Protein AF-A0A970KAI7-F1 (afdb_monomer)

Mean predicted aligned error: 5.13 Å

Sequence (131 aa):
NEVCATLPDAVQLGILKVLPDTPMQKIASELNYKWLSQPPYQCLSSDALTFEEIQQLENFAKLLNLYWNKEEHKSMWQEMLQTQSATDILTALQQKHQELGYELHSLSKAKRNAVIADICVAGGRRPSAKK

Radius of gyration: 17.48 Å; Cα contacts (8 Å, |Δi|>4): 131; chains: 1; bounding box: 45×35×46 Å

pLDDT: mean 91.57, std 13.84, range [34.25, 98.38]

Foldseek 3Di:
DCVVVVVDLADADDFDAQDPPDPSVVVCVVQVWDFDPDPVRGTCATNVGHNVRVVLSVLLRLQRVVQVNVVPQSPLSNQLVVQDPSSVLSVQLVVLCVVVVHDSHDDDPVRNVVSSVVSSVVSVDDDDDDD

Structure (mmCIF, N/CA/C/O backbone):
data_AF-A0A970KAI7-F1
#
_entry.id   AF-A0A970KAI7-F1
#
loop_
_atom_site.group_PDB
_atom_site.id
_atom_site.type_symbol
_atom_site.label_atom_id
_atom_site.label_alt_id
_atom_site.label_comp_id
_atom_site.label_asym_id
_atom_site.label_entity_id
_atom_site.label_seq_id
_atom_site.pdbx_PDB_ins_code
_atom_site.Cartn_x
_atom_site.Cartn_y
_atom_site.Cartn_z
_atom_site.occupancy
_atom_site.B_iso_or_equiv
_atom_site.auth_seq_id
_atom_site.auth_comp_id
_atom_site.auth_asym_id
_atom_site.auth_atom_id
_atom_site.pdbx_PDB_model_num
ATOM 1 N N . ASN A 1 1 ? 10.097 1.238 5.966 1.00 59.88 1 ASN A N 1
ATOM 2 C CA . ASN A 1 1 ? 10.265 0.972 4.514 1.00 59.88 1 ASN A CA 1
ATOM 3 C C . ASN A 1 1 ? 11.316 -0.084 4.182 1.00 59.88 1 ASN A C 1
ATOM 5 O O . ASN A 1 1 ? 11.793 -0.114 3.057 1.00 59.88 1 ASN A O 1
ATOM 9 N N . GLU A 1 2 ? 11.653 -0.984 5.107 1.00 81.06 2 GLU A N 1
ATOM 10 C CA . GLU A 1 2 ? 12.766 -1.930 4.914 1.00 81.06 2 GLU A CA 1
ATOM 11 C C . GLU A 1 2 ? 12.307 -3.304 4.412 1.00 81.06 2 GLU A C 1
ATOM 13 O O . GLU A 1 2 ? 13.092 -4.034 3.823 1.00 81.06 2 GLU A O 1
ATOM 18 N N . VAL A 1 3 ? 11.017 -3.634 4.553 1.00 87.69 3 VAL A N 1
ATOM 19 C CA . VAL A 1 3 ? 10.459 -4.928 4.117 1.00 87.69 3 VAL A CA 1
ATOM 20 C C . VAL A 1 3 ? 10.682 -5.170 2.623 1.00 87.69 3 VAL A C 1
ATOM 22 O O . VAL A 1 3 ? 11.082 -6.254 2.232 1.00 87.69 3 VAL A O 1
ATOM 25 N N . CYS A 1 4 ? 10.489 -4.161 1.768 1.00 89.75 4 CYS A N 1
ATOM 26 C CA . CYS A 1 4 ? 10.762 -4.327 0.335 1.00 89.75 4 CYS A CA 1
ATOM 27 C C . CYS A 1 4 ? 12.263 -4.523 0.055 1.00 89.75 4 CYS A C 1
ATOM 29 O O . CYS A 1 4 ? 12.618 -5.209 -0.898 1.00 89.75 4 CYS A O 1
ATOM 31 N N . ALA A 1 5 ? 13.154 -3.979 0.892 1.00 90.12 5 ALA A N 1
ATOM 32 C CA . ALA A 1 5 ? 14.598 -4.154 0.738 1.00 90.12 5 ALA A CA 1
ATOM 33 C C . ALA A 1 5 ? 15.060 -5.591 1.039 1.00 90.12 5 ALA A C 1
ATOM 35 O O . ALA A 1 5 ? 16.112 -5.997 0.553 1.00 90.12 5 ALA A O 1
ATOM 36 N N . THR A 1 6 ? 14.265 -6.392 1.761 1.00 93.44 6 THR A N 1
ATOM 37 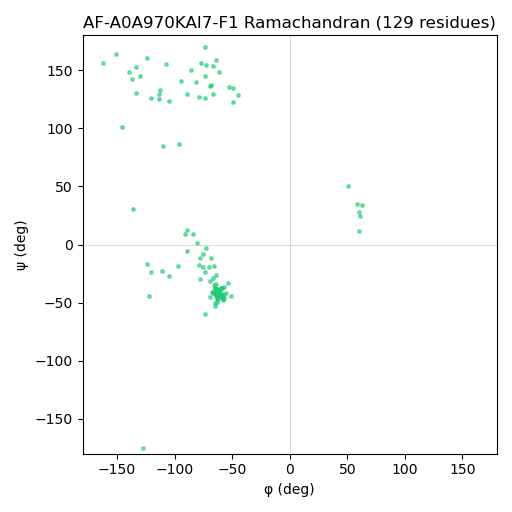C CA . THR A 1 6 ? 14.527 -7.833 1.923 1.00 93.44 6 THR A CA 1
ATOM 38 C C . THR A 1 6 ? 14.057 -8.663 0.725 1.00 93.44 6 THR A C 1
ATOM 40 O O . THR A 1 6 ? 14.176 -9.884 0.760 1.00 93.44 6 THR A O 1
ATOM 43 N N . LEU A 1 7 ? 13.511 -8.018 -0.316 1.00 93.38 7 LEU A N 1
ATOM 44 C CA . LEU A 1 7 ? 13.068 -8.623 -1.575 1.00 93.38 7 LEU A CA 1
ATOM 45 C C . LEU A 1 7 ? 12.140 -9.847 -1.400 1.00 93.38 7 LEU A C 1
ATOM 47 O O . LEU A 1 7 ? 12.400 -10.891 -1.998 1.00 93.38 7 LEU A O 1
ATOM 51 N N . PRO A 1 8 ? 11.065 -9.754 -0.591 1.00 95.75 8 PRO A N 1
ATOM 52 C CA . PRO A 1 8 ? 10.133 -10.864 -0.412 1.00 95.75 8 PRO A CA 1
ATOM 53 C C . PRO A 1 8 ? 9.363 -11.169 -1.705 1.00 95.75 8 PRO A C 1
ATOM 55 O O . PRO A 1 8 ? 9.098 -10.270 -2.506 1.00 95.75 8 PRO A O 1
ATOM 58 N N . ASP A 1 9 ? 8.922 -12.419 -1.866 1.00 94.88 9 ASP A N 1
ATOM 59 C CA . ASP A 1 9 ? 8.136 -12.843 -3.035 1.00 94.88 9 ASP A CA 1
ATOM 60 C C . ASP A 1 9 ? 6.820 -12.063 -3.170 1.00 94.88 9 ASP A C 1
ATOM 62 O O . ASP A 1 9 ? 6.426 -11.674 -4.267 1.00 94.88 9 ASP A O 1
ATOM 66 N N . ALA A 1 10 ? 6.175 -11.761 -2.042 1.00 95.31 10 ALA A N 1
ATOM 67 C CA . ALA A 1 10 ? 4.977 -10.939 -1.993 1.00 95.31 10 ALA A CA 1
ATOM 68 C C . ALA A 1 10 ? 5.007 -9.984 -0.799 1.00 95.31 10 ALA A C 1
ATOM 70 O O . ALA A 1 10 ? 5.521 -10.308 0.274 1.00 95.31 10 ALA A O 1
ATOM 71 N N . VAL A 1 11 ? 4.388 -8.818 -0.975 1.00 94.81 11 VAL A N 1
ATOM 72 C CA . VAL A 1 11 ? 4.134 -7.859 0.103 1.00 94.81 11 VAL A CA 1
ATOM 73 C 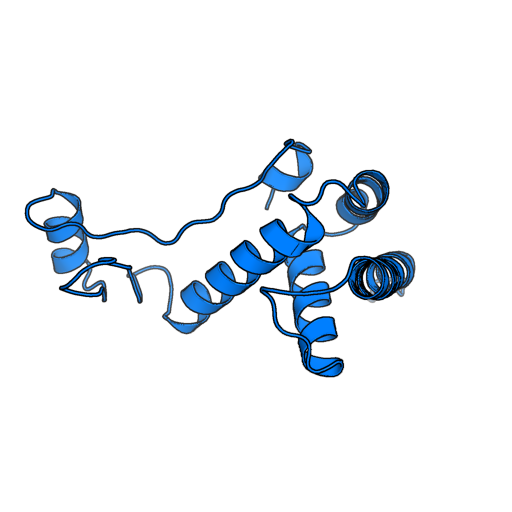C . VAL A 1 11 ? 2.634 -7.634 0.204 1.00 94.81 11 VAL A C 1
ATOM 75 O O . VAL A 1 11 ? 1.978 -7.271 -0.775 1.00 94.81 11 VAL A O 1
ATOM 78 N N . GLN A 1 12 ? 2.096 -7.821 1.409 1.00 93.38 12 GLN A N 1
ATOM 79 C CA . GLN A 1 12 ? 0.719 -7.475 1.728 1.00 93.38 12 GLN A CA 1
ATOM 80 C C . GLN A 1 12 ? 0.705 -6.331 2.732 1.00 93.38 12 GLN A C 1
ATOM 82 O O . GLN A 1 12 ? 1.272 -6.430 3.818 1.00 93.38 12 GLN A O 1
ATOM 87 N N . LEU A 1 13 ? -0.004 -5.268 2.372 1.00 93.75 13 LEU A N 1
ATOM 88 C CA . LEU A 1 13 ? -0.357 -4.197 3.285 1.00 93.75 13 LEU A CA 1
ATOM 89 C C . LEU A 1 13 ? -1.876 -4.210 3.464 1.00 93.75 13 LEU A C 1
ATOM 91 O O . LEU A 1 13 ? -2.621 -4.311 2.489 1.00 93.75 13 LEU A O 1
ATOM 95 N N . GLY A 1 14 ? -2.335 -4.206 4.711 1.00 92.75 14 GLY A N 1
ATOM 96 C CA . GLY A 1 14 ? -3.749 -4.290 5.057 1.00 92.75 14 GLY A CA 1
ATOM 97 C C . GLY A 1 14 ? -4.081 -3.315 6.172 1.00 92.75 14 GLY A C 1
ATOM 98 O O . GLY A 1 14 ? -3.279 -3.114 7.082 1.00 92.75 14 GLY A O 1
ATOM 99 N N . ILE A 1 15 ? -5.263 -2.711 6.091 1.00 95.00 15 ILE A N 1
ATOM 100 C CA . ILE A 1 15 ? -5.746 -1.795 7.120 1.00 95.00 15 ILE A CA 1
ATOM 101 C C . ILE A 1 15 ? -6.340 -2.602 8.275 1.00 95.00 15 ILE A C 1
ATOM 103 O O . ILE A 1 15 ? -7.019 -3.612 8.062 1.00 95.00 15 ILE A O 1
ATOM 107 N N . LEU A 1 16 ? -6.066 -2.155 9.503 1.00 96.69 16 LEU A N 1
ATOM 108 C CA . LEU A 1 16 ? -6.571 -2.774 10.724 1.00 96.69 16 LEU A CA 1
ATOM 109 C C . LEU A 1 16 ? -8.097 -2.927 10.666 1.00 96.69 16 LEU A C 1
ATOM 111 O O . LEU A 1 16 ? -8.813 -1.990 10.307 1.00 96.69 16 LEU A O 1
ATOM 115 N N . LYS A 1 17 ? -8.591 -4.099 11.073 1.00 97.50 17 LYS A N 1
ATOM 116 C CA . LYS A 1 17 ? -10.020 -4.357 11.274 1.00 97.50 17 LYS A CA 1
ATOM 117 C C . LYS A 1 17 ? -10.335 -4.372 12.762 1.00 97.50 17 LYS A C 1
ATOM 119 O O . LYS A 1 17 ? -9.760 -5.164 13.506 1.00 97.50 17 LYS A O 1
ATOM 124 N N . VAL A 1 18 ? -11.263 -3.522 13.185 1.00 98.00 18 VAL A N 1
ATOM 125 C CA . VAL A 1 18 ? -11.713 -3.428 14.577 1.00 98.00 18 VAL A CA 1
ATOM 126 C C . VAL A 1 18 ? -12.983 -4.261 14.730 1.00 98.00 18 VAL A C 1
ATOM 128 O O . VAL A 1 18 ? -14.097 -3.774 14.550 1.00 98.00 18 VAL A O 1
ATOM 131 N N . LEU A 1 19 ? -12.802 -5.554 14.994 1.00 98.12 19 LEU A N 1
ATOM 132 C CA . LEU A 1 19 ? -13.906 -6.510 15.101 1.00 98.12 19 LEU A CA 1
ATOM 133 C C . LEU A 1 19 ? -14.700 -6.316 16.408 1.00 98.12 19 LEU A C 1
ATOM 135 O O . LEU A 1 19 ? -14.087 -6.000 17.436 1.00 98.12 19 LEU A O 1
ATOM 139 N N . PRO A 1 20 ? -16.029 -6.531 16.393 1.00 97.00 20 PRO A N 1
ATOM 140 C CA . PRO A 1 20 ? -16.859 -6.435 17.592 1.00 97.00 20 PRO A CA 1
ATOM 141 C C . PRO A 1 20 ? -16.429 -7.451 18.657 1.00 97.00 20 PRO A C 1
ATOM 143 O O . PRO A 1 20 ? -15.946 -8.534 18.329 1.00 97.00 20 PRO A O 1
ATOM 146 N N . ASP A 1 21 ? -16.598 -7.077 19.924 1.00 96.12 21 ASP A N 1
ATOM 147 C CA . ASP A 1 21 ? -16.335 -7.909 21.106 1.00 96.12 21 ASP A CA 1
ATOM 148 C C . ASP A 1 21 ? -14.870 -8.366 21.247 1.00 96.12 21 ASP A C 1
ATOM 150 O O . ASP A 1 21 ? -14.561 -9.360 21.905 1.00 96.12 21 ASP A O 1
ATOM 154 N N . THR A 1 22 ? -13.934 -7.614 20.657 1.00 97.56 22 THR A N 1
ATOM 155 C CA . THR A 1 22 ? -12.490 -7.867 20.774 1.00 97.56 22 THR A CA 1
ATOM 156 C C . THR A 1 22 ? -11.792 -6.842 21.672 1.00 97.56 22 THR A C 1
ATOM 158 O O . THR A 1 22 ? -12.230 -5.690 21.754 1.00 97.56 22 THR A O 1
ATOM 161 N N . PRO A 1 23 ? -10.641 -7.186 22.289 1.00 98.19 23 PRO A N 1
ATOM 162 C CA . PRO A 1 23 ? -9.820 -6.208 23.008 1.00 98.19 23 PRO A CA 1
ATOM 163 C C . PRO A 1 23 ? -9.455 -4.986 22.155 1.00 98.19 23 PRO A C 1
ATOM 165 O O . PRO A 1 23 ? -9.396 -3.869 22.665 1.00 98.19 23 PRO A O 1
ATOM 168 N N . MET A 1 24 ? -9.279 -5.180 20.843 1.00 97.69 24 MET A N 1
ATOM 169 C CA . MET A 1 24 ? -8.974 -4.095 19.914 1.00 97.69 24 MET A CA 1
ATOM 170 C C . MET A 1 24 ? -10.109 -3.066 19.825 1.00 97.69 24 MET A C 1
ATOM 172 O O . MET A 1 24 ? -9.826 -1.882 19.701 1.00 97.69 24 MET A O 1
ATOM 176 N N . GLN A 1 25 ? -11.380 -3.470 19.938 1.00 97.94 25 GLN A N 1
ATOM 177 C CA . GLN A 1 25 ? -12.508 -2.529 19.955 1.00 97.94 25 GLN A CA 1
ATOM 178 C C . GLN A 1 25 ? -12.473 -1.615 21.182 1.00 97.94 25 GLN A C 1
ATOM 180 O O . GLN A 1 25 ? -12.730 -0.414 21.069 1.00 97.94 25 GLN A O 1
ATOM 185 N N . LYS A 1 26 ? -12.123 -2.170 22.348 1.00 97.88 26 LYS A N 1
ATOM 186 C CA . LYS A 1 26 ? -11.951 -1.388 23.575 1.00 97.88 26 LYS A CA 1
ATOM 187 C C . LYS A 1 26 ? -10.813 -0.377 23.420 1.00 97.88 26 LYS A C 1
ATOM 189 O O . LYS A 1 26 ? -11.040 0.806 23.643 1.00 97.88 26 LYS A O 1
ATOM 194 N N . ILE A 1 27 ? -9.649 -0.825 22.939 1.00 98.00 27 ILE A N 1
ATOM 195 C CA . ILE A 1 27 ? -8.487 0.041 22.669 1.00 98.00 27 ILE A CA 1
ATOM 196 C C . ILE A 1 27 ? -8.852 1.151 21.675 1.00 98.00 27 ILE A C 1
ATOM 198 O O . ILE A 1 27 ? -8.592 2.321 21.931 1.00 98.00 27 ILE A O 1
ATOM 202 N N . ALA A 1 28 ? -9.502 0.798 20.565 1.00 97.88 28 ALA A N 1
ATOM 203 C CA . ALA A 1 28 ? -9.936 1.749 19.545 1.00 97.88 28 ALA A CA 1
ATOM 204 C C . ALA A 1 28 ? -10.900 2.803 20.115 1.00 97.88 28 ALA A C 1
ATOM 206 O O . ALA A 1 28 ? -10.813 3.974 19.756 1.00 97.88 28 ALA A O 1
ATOM 207 N N . SER A 1 29 ? -11.788 2.407 21.029 1.00 97.12 29 SER A N 1
ATOM 208 C CA . SER A 1 29 ? -12.704 3.332 21.705 1.00 97.12 29 SER A CA 1
ATOM 209 C C . SER A 1 29 ? -11.960 4.270 22.662 1.00 97.12 29 SER A C 1
ATOM 211 O O . SER A 1 29 ? -12.196 5.473 22.636 1.00 97.12 29 SER A O 1
ATOM 213 N N . GLU A 1 30 ? -11.040 3.739 23.472 1.00 98.19 30 GLU A N 1
ATOM 214 C CA . GLU A 1 30 ? -10.241 4.508 24.441 1.00 98.19 30 GLU A CA 1
ATOM 215 C C . GLU A 1 30 ? -9.305 5.516 23.758 1.00 98.19 30 GLU A C 1
ATOM 217 O O . GLU A 1 30 ? -9.152 6.642 24.231 1.00 98.19 30 GLU A O 1
ATOM 222 N N . LEU A 1 31 ? -8.727 5.139 22.615 1.00 98.12 31 LEU A N 1
ATOM 223 C CA . LEU A 1 31 ? -7.835 5.984 21.819 1.00 98.12 31 LEU A CA 1
ATOM 224 C C . LEU A 1 31 ? -8.565 6.817 20.751 1.00 98.12 31 LEU A C 1
ATOM 226 O O . LEU A 1 31 ? -7.922 7.464 19.929 1.00 98.12 31 LEU A O 1
ATOM 230 N N . ASN A 1 32 ? -9.901 6.843 20.763 1.00 97.12 32 ASN A N 1
ATOM 231 C CA . ASN A 1 32 ? -10.733 7.640 19.851 1.00 97.12 32 ASN A CA 1
ATOM 232 C C . ASN A 1 32 ? -10.523 7.350 18.352 1.00 97.12 32 ASN A C 1
ATOM 234 O O . ASN A 1 32 ? -10.650 8.248 17.513 1.00 97.12 32 ASN A O 1
ATOM 238 N N . TYR A 1 33 ? -10.250 6.097 17.993 1.00 98.38 33 TYR A N 1
ATOM 239 C CA . TYR A 1 33 ? -10.145 5.679 16.596 1.00 98.38 33 TYR A CA 1
ATOM 240 C C . TYR A 1 33 ? -11.500 5.854 15.897 1.00 98.38 33 TYR A C 1
ATOM 242 O O . TYR A 1 33 ? -12.564 5.872 16.526 1.00 98.38 33 TYR A O 1
ATOM 250 N N . LYS A 1 34 ? -11.484 5.947 14.567 1.00 98.19 34 LYS A N 1
ATOM 251 C CA . LYS A 1 34 ? -12.692 5.870 13.734 1.00 98.19 34 LYS A CA 1
ATOM 252 C C . LYS A 1 34 ? -12.628 4.594 12.918 1.00 98.19 34 LYS A C 1
ATOM 254 O O . LYS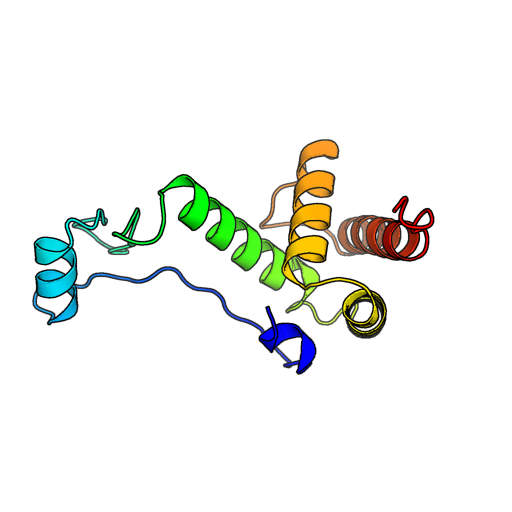 A 1 34 ? -11.599 4.304 12.324 1.00 98.19 34 LYS A O 1
ATOM 259 N N . TRP A 1 35 ? -13.710 3.825 12.881 1.00 98.00 35 TRP A N 1
ATOM 260 C CA . TRP A 1 35 ? -13.794 2.587 12.106 1.00 98.00 35 TRP A CA 1
ATOM 261 C C . TRP A 1 35 ? -15.236 2.311 11.672 1.00 98.00 35 TRP A C 1
ATOM 263 O O . TRP A 1 35 ? -16.181 2.904 12.196 1.00 98.00 35 TRP A O 1
ATOM 273 N N . LEU A 1 36 ? -15.413 1.413 10.704 1.00 97.69 36 LEU A N 1
ATOM 274 C CA . LEU A 1 36 ? -16.736 0.966 10.268 1.00 97.69 36 LEU A CA 1
ATOM 275 C C . LEU A 1 36 ? -17.364 0.042 11.319 1.00 97.69 36 LEU A C 1
ATOM 277 O O . LEU A 1 36 ? -16.784 -0.974 11.686 1.00 97.69 36 LEU A O 1
ATOM 281 N N . SER A 1 37 ? -18.579 0.351 11.771 1.00 94.81 37 SER A N 1
ATOM 282 C CA . SER A 1 37 ? -19.314 -0.481 12.740 1.00 94.81 37 SER A CA 1
ATOM 283 C C . SER A 1 37 ? -19.918 -1.755 12.135 1.00 94.81 37 SER A C 1
ATOM 285 O O . SER A 1 37 ? -20.421 -2.604 12.865 1.00 94.81 37 SER A O 1
ATOM 287 N N . GLN A 1 38 ? -19.866 -1.892 10.810 1.00 96.06 38 GLN A N 1
ATOM 288 C CA . GLN A 1 38 ? -20.331 -3.047 10.043 1.00 96.06 38 GLN A CA 1
ATOM 289 C C . GLN A 1 38 ? -19.183 -3.602 9.183 1.00 96.06 38 GLN A C 1
ATOM 291 O O . GLN A 1 38 ? -18.211 -2.876 8.930 1.00 96.06 38 GLN A O 1
ATOM 296 N N . PRO A 1 39 ? -19.266 -4.864 8.711 1.00 95.69 39 PRO A N 1
ATOM 297 C CA . PRO A 1 39 ? -18.261 -5.432 7.819 1.00 95.69 39 PRO A CA 1
ATOM 298 C C . PRO A 1 39 ? -17.962 -4.484 6.642 1.00 95.69 39 PRO A C 1
ATOM 300 O O . PRO A 1 39 ? -18.899 -3.949 6.049 1.00 95.69 39 PRO A O 1
ATOM 303 N N . PRO A 1 40 ? -16.680 -4.252 6.296 1.00 95.44 40 PRO A N 1
ATOM 304 C CA . PRO A 1 40 ? -15.493 -5.026 6.682 1.00 95.44 40 PRO A CA 1
ATOM 305 C C . PRO A 1 40 ? -14.795 -4.605 7.994 1.00 95.44 40 PRO A C 1
ATOM 307 O O . PRO A 1 40 ? -13.684 -5.077 8.239 1.00 95.44 40 PRO A O 1
ATOM 310 N N . TYR A 1 41 ? -15.413 -3.758 8.828 1.00 97.50 41 TYR A N 1
ATOM 311 C CA . TYR A 1 41 ? -14.874 -3.267 10.111 1.00 97.50 41 TYR A CA 1
ATOM 312 C C . TYR A 1 41 ? -13.560 -2.485 10.018 1.00 97.50 41 TYR A C 1
ATOM 314 O O . TYR A 1 41 ? -12.734 -2.498 10.931 1.00 97.50 41 TYR A O 1
ATOM 322 N N . GLN A 1 42 ? -13.333 -1.834 8.884 1.00 97.44 42 GLN A N 1
ATOM 323 C CA . GLN A 1 42 ? -12.066 -1.181 8.595 1.00 97.44 42 GLN A CA 1
ATOM 324 C C . GLN A 1 42 ? -11.840 0.055 9.474 1.00 97.44 42 GLN A C 1
ATOM 326 O O . GLN A 1 4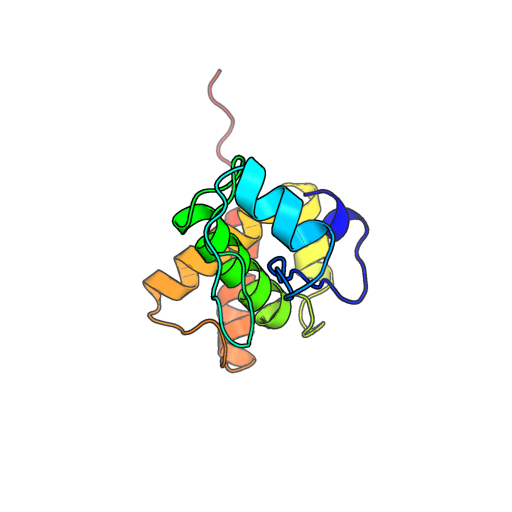2 ? -12.747 0.872 9.640 1.00 97.44 42 GLN A O 1
ATOM 331 N N . CYS A 1 43 ? -10.619 0.205 9.990 1.00 97.94 43 CYS A N 1
ATOM 332 C CA . CYS A 1 43 ? -10.142 1.435 10.610 1.00 97.94 43 CYS A CA 1
ATOM 333 C C . CYS A 1 43 ? -10.028 2.553 9.561 1.00 97.94 43 CYS A C 1
ATOM 335 O O . CYS A 1 43 ? -9.447 2.363 8.497 1.00 97.94 43 CYS A O 1
ATOM 337 N N . LEU A 1 44 ? -10.602 3.708 9.866 1.00 97.88 44 LEU A N 1
ATOM 338 C CA . LEU A 1 44 ? -10.612 4.909 9.035 1.00 97.88 44 LEU A CA 1
ATOM 339 C C . LEU A 1 44 ? -9.649 5.969 9.572 1.00 97.88 44 LEU A C 1
ATOM 341 O O . LEU A 1 44 ? -9.149 6.760 8.793 1.00 97.88 44 LEU A O 1
ATOM 345 N N . SER A 1 45 ? -9.367 5.995 10.874 1.00 98.19 45 SER A N 1
ATOM 346 C CA . SER A 1 45 ? -8.303 6.821 11.458 1.00 98.19 45 SER A CA 1
ATOM 347 C C . SER A 1 45 ? -7.940 6.305 12.848 1.00 98.19 45 SER A C 1
ATOM 349 O O . SER A 1 45 ? -8.773 5.693 13.524 1.00 98.19 45 SER A O 1
ATOM 351 N N . SER A 1 46 ? -6.724 6.595 13.298 1.00 97.75 46 SER A N 1
ATOM 352 C CA . SER A 1 46 ? -6.249 6.288 14.647 1.00 97.75 46 SER A CA 1
ATOM 353 C C . SER A 1 46 ? -5.675 7.528 15.337 1.00 97.75 46 SER A C 1
ATOM 355 O O . SER A 1 46 ? -5.726 8.633 14.804 1.00 97.75 46 SER A O 1
ATOM 357 N N . ASP A 1 47 ? -5.130 7.340 16.534 1.00 96.75 47 ASP A N 1
ATOM 358 C CA . ASP A 1 47 ? -4.333 8.337 17.255 1.00 96.75 47 ASP A CA 1
ATOM 359 C C . ASP A 1 47 ? -3.001 8.669 16.560 1.00 96.75 47 ASP A C 1
ATOM 361 O O . ASP A 1 47 ? -2.401 9.703 16.841 1.00 96.75 47 ASP A O 1
ATOM 365 N N . ALA A 1 48 ? -2.548 7.799 15.654 1.00 97.00 48 ALA A N 1
ATOM 366 C CA . ALA A 1 48 ? -1.278 7.925 14.948 1.00 97.00 48 ALA A CA 1
ATOM 367 C C . ALA A 1 48 ? -1.420 8.235 13.451 1.00 97.00 48 ALA A C 1
ATOM 369 O O . ALA A 1 48 ? -0.459 8.716 12.861 1.00 97.00 48 ALA A O 1
ATOM 370 N N . LEU A 1 49 ? -2.566 7.921 12.833 1.00 97.50 49 LEU A N 1
ATOM 371 C CA . LEU A 1 49 ? -2.775 8.063 11.391 1.00 97.50 49 LEU A CA 1
ATOM 372 C C . LEU A 1 49 ? -4.106 8.743 11.074 1.00 97.50 49 LEU A C 1
ATOM 374 O O . LEU A 1 49 ? -5.166 8.313 11.549 1.00 97.50 49 LEU A O 1
ATOM 378 N N . THR A 1 50 ? -4.061 9.757 10.211 1.00 98.25 50 THR A N 1
ATOM 379 C CA . THR A 1 50 ? -5.266 10.399 9.678 1.00 98.25 50 THR A CA 1
ATOM 380 C C . THR A 1 50 ? -5.964 9.517 8.641 1.00 98.25 50 THR A C 1
ATOM 382 O O . THR A 1 50 ? -5.434 8.504 8.173 1.00 98.25 50 THR A O 1
ATOM 385 N N . PHE A 1 51 ? -7.178 9.914 8.257 1.00 97.69 51 PHE A N 1
ATOM 386 C CA . PHE A 1 51 ? -7.918 9.232 7.198 1.00 97.69 51 PHE A CA 1
ATOM 387 C C . PHE A 1 51 ? -7.186 9.278 5.854 1.00 97.69 51 PHE A C 1
ATOM 389 O O . PHE A 1 51 ? -7.129 8.278 5.141 1.00 97.69 51 PHE A O 1
ATOM 396 N N . GLU A 1 52 ? -6.572 10.413 5.529 1.00 97.81 52 GLU A N 1
ATOM 397 C CA . GLU A 1 52 ? -5.790 10.603 4.309 1.00 97.81 52 GLU A CA 1
ATOM 398 C C . GLU A 1 52 ? -4.557 9.695 4.287 1.00 97.81 52 GLU A C 1
ATOM 400 O O . GLU A 1 52 ? -4.259 9.092 3.257 1.00 97.81 52 GLU A O 1
ATOM 405 N N . GLU A 1 53 ? -3.871 9.536 5.422 1.00 97.44 53 GLU A N 1
ATOM 406 C CA . GLU A 1 53 ? -2.717 8.638 5.531 1.00 97.44 53 GLU A CA 1
ATOM 407 C C . GLU A 1 53 ? -3.125 7.167 5.382 1.00 97.44 53 GLU A C 1
ATOM 409 O O . GLU A 1 53 ? -2.461 6.409 4.673 1.00 97.44 53 GLU A O 1
ATOM 414 N N . ILE A 1 54 ? -4.252 6.758 5.973 1.00 97.62 54 ILE A N 1
ATOM 415 C CA . ILE A 1 54 ? -4.802 5.409 5.774 1.00 97.62 54 ILE A CA 1
ATOM 416 C C . ILE A 1 54 ? -5.193 5.184 4.308 1.00 97.62 54 ILE A C 1
ATOM 418 O O . ILE A 1 54 ? -4.872 4.137 3.741 1.00 97.62 54 ILE A O 1
ATOM 422 N N . GLN A 1 55 ? -5.817 6.167 3.659 1.00 96.62 55 GLN A N 1
ATOM 423 C CA . GLN A 1 55 ? -6.168 6.088 2.239 1.00 96.62 55 GLN A CA 1
ATOM 424 C C . GLN A 1 55 ? -4.913 5.974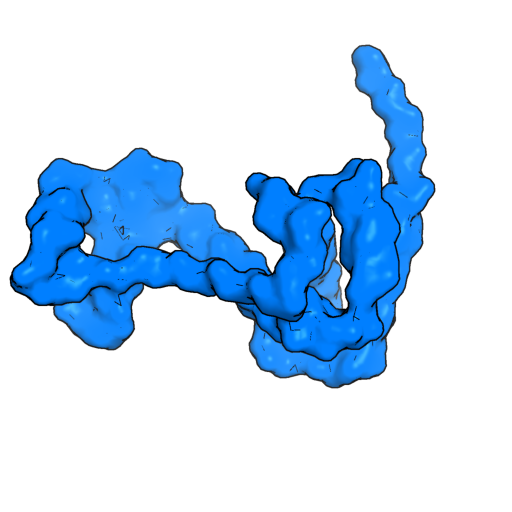 1.358 1.00 96.62 55 GLN A C 1
ATOM 426 O O . GLN A 1 55 ? -4.873 5.176 0.416 1.00 96.62 55 GLN A O 1
ATOM 431 N N . GLN A 1 56 ? -3.853 6.701 1.708 1.00 97.06 56 GLN A N 1
ATOM 432 C CA . GLN A 1 56 ? -2.570 6.623 1.024 1.00 97.06 56 GLN A CA 1
ATOM 433 C C . GLN A 1 56 ? -1.934 5.232 1.162 1.00 97.06 56 GLN A C 1
ATOM 435 O O . GLN A 1 56 ? -1.451 4.666 0.177 1.00 97.06 56 GLN A O 1
ATOM 440 N N . LEU A 1 57 ? -1.998 4.633 2.354 1.00 96.69 57 LEU A N 1
ATOM 441 C CA . LEU A 1 57 ? -1.567 3.255 2.583 1.00 96.69 57 LEU A CA 1
ATOM 442 C C . LEU A 1 57 ? -2.384 2.253 1.750 1.00 96.69 57 LEU A C 1
ATOM 444 O O . LEU A 1 57 ? -1.808 1.346 1.148 1.00 96.69 57 LEU A O 1
ATOM 448 N N . GLU A 1 58 ? -3.700 2.429 1.617 1.00 96.50 58 GLU A N 1
ATOM 449 C CA . GLU A 1 58 ? -4.502 1.593 0.714 1.00 96.50 58 GLU A CA 1
ATOM 450 C C . GLU A 1 58 ? -4.067 1.703 -0.752 1.00 96.50 58 GLU A C 1
ATOM 452 O O . GLU A 1 58 ? -4.026 0.696 -1.466 1.00 96.50 58 GLU A O 1
ATOM 457 N N . ASN A 1 59 ? -3.728 2.905 -1.225 1.00 97.31 59 ASN A N 1
ATOM 458 C CA . ASN A 1 59 ? -3.215 3.087 -2.584 1.00 97.31 59 ASN A CA 1
ATOM 459 C C . ASN A 1 59 ? -1.870 2.382 -2.770 1.00 97.31 59 ASN A C 1
ATOM 461 O O . ASN A 1 59 ? -1.661 1.716 -3.785 1.00 97.31 59 ASN A O 1
ATOM 465 N N . PHE A 1 60 ? -0.988 2.450 -1.772 1.00 97.38 60 PHE A N 1
ATOM 466 C CA . PHE A 1 60 ? 0.262 1.695 -1.770 1.00 97.38 60 PHE A CA 1
ATOM 467 C C . PHE A 1 60 ? 0.028 0.185 -1.788 1.00 97.38 60 PHE A C 1
ATOM 469 O O . PHE A 1 60 ? 0.680 -0.510 -2.565 1.00 97.38 60 PHE A O 1
ATOM 476 N N . ALA A 1 61 ? -0.941 -0.332 -1.028 1.00 96.75 61 ALA A N 1
ATOM 477 C CA . ALA A 1 61 ? -1.310 -1.747 -1.080 1.00 96.75 61 ALA A CA 1
ATOM 478 C C . ALA A 1 61 ? -1.748 -2.175 -2.493 1.00 96.75 61 ALA A C 1
ATOM 480 O O . ALA A 1 61 ? -1.315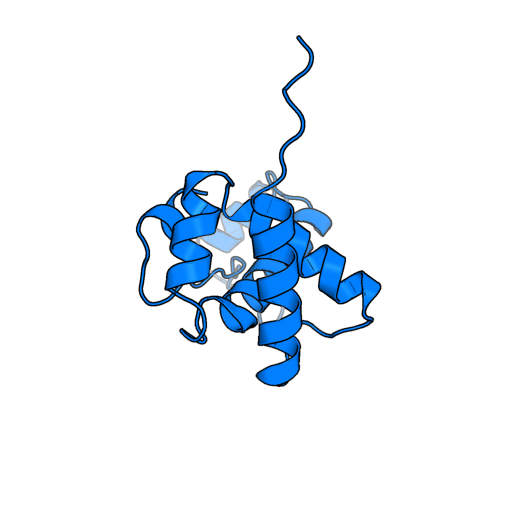 -3.214 -2.999 1.00 96.75 61 ALA A O 1
ATOM 481 N N . LYS A 1 62 ? -2.560 -1.350 -3.167 1.00 97.44 62 LYS A N 1
ATOM 482 C CA . LYS A 1 62 ? -2.997 -1.590 -4.554 1.00 97.44 62 LYS A CA 1
ATOM 483 C C . LYS A 1 62 ? -1.818 -1.569 -5.531 1.00 97.44 62 LYS A C 1
ATOM 485 O O . LYS A 1 62 ? -1.708 -2.458 -6.371 1.00 97.44 62 LYS A O 1
ATOM 490 N N . LEU A 1 63 ? -0.905 -0.609 -5.391 1.00 97.38 63 LEU A N 1
ATOM 491 C CA . LEU A 1 63 ? 0.295 -0.499 -6.226 1.00 97.38 63 LEU A CA 1
ATOM 492 C C . LEU A 1 63 ? 1.268 -1.662 -6.029 1.00 97.38 63 LEU A C 1
ATOM 494 O O . LEU A 1 63 ? 1.774 -2.195 -7.016 1.00 97.38 63 LEU A O 1
ATOM 498 N N . LEU A 1 64 ? 1.486 -2.103 -4.788 1.00 96.69 64 LEU A N 1
ATOM 499 C CA . LEU A 1 64 ? 2.262 -3.310 -4.495 1.00 96.69 64 LEU A CA 1
ATOM 500 C C . LEU A 1 64 ? 1.645 -4.523 -5.196 1.00 96.69 64 LEU A C 1
ATOM 502 O O . LEU A 1 64 ? 2.346 -5.268 -5.874 1.00 96.69 64 LEU A O 1
ATOM 506 N N . ASN A 1 65 ? 0.322 -4.677 -5.146 1.00 96.62 65 ASN A N 1
ATOM 507 C CA . ASN A 1 65 ? -0.342 -5.766 -5.857 1.00 96.62 65 ASN A CA 1
ATOM 508 C C . ASN A 1 65 ? -0.236 -5.643 -7.392 1.00 96.62 65 ASN A C 1
ATOM 510 O O . ASN A 1 65 ? -0.140 -6.643 -8.107 1.00 96.62 65 ASN A O 1
ATOM 514 N N . LEU A 1 66 ? -0.256 -4.413 -7.912 1.00 96.62 66 LEU A N 1
ATOM 515 C CA . LEU A 1 66 ? -0.222 -4.144 -9.346 1.00 96.62 66 LEU A CA 1
ATOM 516 C C . LEU A 1 66 ? 1.181 -4.286 -9.951 1.00 96.62 66 LEU A C 1
ATOM 518 O O . LEU A 1 66 ? 1.274 -4.649 -11.120 1.00 96.62 66 LEU A O 1
ATOM 522 N N . TYR A 1 67 ? 2.246 -4.025 -9.186 1.00 96.31 67 TYR A N 1
ATOM 523 C CA . TYR A 1 67 ? 3.625 -3.997 -9.690 1.00 96.31 67 TYR A CA 1
ATOM 524 C C . TYR A 1 67 ? 4.581 -4.961 -8.986 1.00 96.31 67 TYR A C 1
ATOM 526 O O . TYR A 1 67 ? 5.356 -5.628 -9.666 1.00 96.31 67 TYR A O 1
ATOM 534 N N . TRP A 1 68 ? 4.555 -5.048 -7.654 1.00 96.12 68 TRP A N 1
ATOM 535 C CA . TRP A 1 68 ? 5.444 -5.948 -6.911 1.00 96.12 68 TRP A CA 1
ATOM 536 C C . TRP A 1 68 ? 4.987 -7.400 -7.062 1.00 96.12 68 TRP A C 1
ATOM 538 O O . TRP A 1 68 ? 5.686 -8.223 -7.649 1.00 96.12 68 TRP A O 1
ATOM 548 N N . ASN A 1 69 ? 3.757 -7.691 -6.633 1.00 95.75 69 ASN A N 1
ATOM 549 C CA . ASN A 1 69 ? 3.212 -9.052 -6.566 1.00 95.75 69 ASN A CA 1
ATOM 550 C C . ASN A 1 69 ? 2.883 -9.643 -7.952 1.00 95.75 69 ASN A C 1
ATOM 552 O O . ASN A 1 69 ? 2.448 -10.786 -8.051 1.00 95.75 69 ASN A O 1
ATOM 556 N N . LYS A 1 70 ? 3.057 -8.878 -9.040 1.00 95.38 70 LYS A N 1
ATOM 557 C CA . LYS A 1 70 ? 3.014 -9.418 -10.409 1.00 95.38 70 LYS A CA 1
ATOM 558 C C . LYS A 1 70 ? 4.299 -10.124 -10.806 1.00 95.38 70 LYS A C 1
ATOM 560 O O . LYS A 1 70 ? 4.277 -10.854 -11.791 1.00 95.38 70 LYS A O 1
ATOM 565 N N . GLU A 1 71 ? 5.395 -9.879 -10.087 1.00 93.06 71 GLU A N 1
ATOM 566 C CA . GLU A 1 71 ? 6.702 -10.496 -10.325 1.00 93.06 71 GLU A CA 1
ATOM 567 C C . GLU A 1 71 ? 7.297 -10.223 -11.723 1.00 93.06 71 GLU A C 1
ATOM 569 O O . GLU A 1 71 ? 8.308 -10.805 -12.107 1.00 93.06 71 GLU A O 1
ATOM 574 N N . GLU A 1 72 ? 6.713 -9.292 -12.481 1.00 94.69 72 GLU A N 1
ATOM 575 C CA . GLU A 1 72 ? 7.108 -8.963 -13.855 1.00 94.69 72 GLU A CA 1
ATOM 576 C C . GLU A 1 72 ? 8.401 -8.130 -13.924 1.00 94.69 72 GLU A C 1
ATOM 578 O O . GLU A 1 72 ? 9.035 -8.080 -14.978 1.00 94.69 72 GLU A O 1
ATOM 583 N N . HIS A 1 73 ? 8.794 -7.480 -12.819 1.00 94.81 73 HIS A N 1
ATOM 584 C CA . HIS A 1 73 ? 9.826 -6.432 -12.802 1.00 94.81 73 HIS A CA 1
ATOM 585 C C . HIS A 1 73 ? 10.834 -6.560 -11.647 1.00 94.81 73 HIS A C 1
ATOM 587 O O . HIS A 1 73 ? 11.340 -5.550 -11.160 1.00 94.81 73 HIS A O 1
ATOM 593 N N . LYS A 1 74 ? 11.130 -7.784 -11.180 1.00 93.50 74 LYS A N 1
ATOM 594 C CA . LYS A 1 74 ? 11.994 -8.018 -9.998 1.00 93.50 74 LYS A CA 1
ATOM 595 C C . LYS A 1 74 ? 13.340 -7.277 -10.068 1.00 93.50 74 LYS A C 1
ATOM 597 O O . LYS A 1 74 ? 13.730 -6.643 -9.092 1.00 93.50 74 LYS A O 1
ATOM 602 N N . SER A 1 75 ? 14.021 -7.305 -11.216 1.00 94.12 75 SER A N 1
ATOM 603 C CA . SER A 1 75 ? 15.315 -6.628 -11.396 1.00 94.12 75 SER A CA 1
ATOM 604 C C . SER A 1 75 ? 15.216 -5.103 -11.296 1.00 94.12 75 SER A C 1
ATOM 606 O O . SER A 1 75 ? 16.060 -4.483 -10.661 1.00 94.12 75 SER A O 1
ATOM 608 N N . MET A 1 76 ? 14.163 -4.499 -11.857 1.00 95.38 76 MET A N 1
ATOM 609 C CA . MET A 1 76 ? 13.940 -3.050 -11.775 1.00 95.38 76 MET A CA 1
ATOM 610 C C . MET A 1 76 ? 13.680 -2.616 -10.330 1.00 95.38 76 MET A C 1
ATOM 612 O O . MET A 1 76 ? 14.216 -1.608 -9.881 1.00 95.38 76 MET A O 1
ATOM 616 N N . TRP A 1 77 ? 12.896 -3.392 -9.573 1.00 94.94 77 TRP A N 1
ATOM 617 C CA . TRP A 1 77 ? 12.699 -3.141 -8.143 1.00 94.94 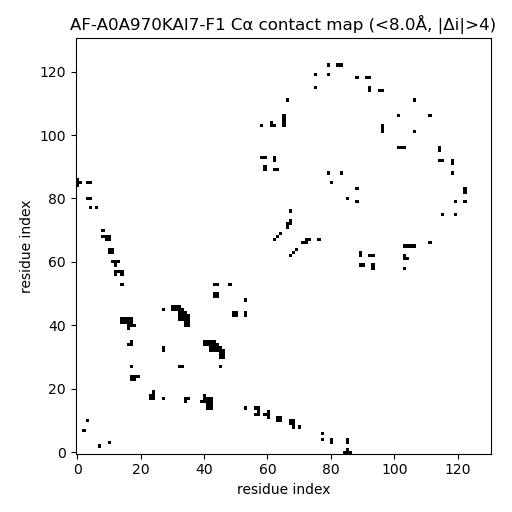77 TRP A CA 1
ATOM 618 C C . TRP A 1 77 ? 14.010 -3.221 -7.361 1.00 94.94 77 TRP A C 1
ATOM 620 O O . TRP A 1 77 ? 14.289 -2.328 -6.565 1.00 94.94 77 TRP A O 1
ATOM 630 N N . GLN A 1 78 ? 14.830 -4.246 -7.611 1.00 94.12 78 GLN A N 1
ATOM 631 C CA . GLN A 1 78 ? 16.146 -4.394 -6.981 1.00 94.12 78 GLN A CA 1
ATOM 632 C C . GLN A 1 78 ? 17.062 -3.200 -7.265 1.00 94.12 78 GLN A C 1
ATOM 634 O O . GLN A 1 78 ? 17.700 -2.694 -6.344 1.00 94.12 78 GLN A O 1
ATOM 639 N N . GLU A 1 79 ? 17.106 -2.734 -8.514 1.00 93.81 79 GLU A N 1
ATOM 640 C CA . GLU A 1 79 ? 17.907 -1.577 -8.916 1.00 93.81 79 GLU A CA 1
ATOM 641 C C . GLU A 1 79 ? 17.415 -0.286 -8.246 1.00 93.81 79 GLU A C 1
ATOM 643 O O . GLU A 1 79 ? 18.195 0.427 -7.612 1.00 93.81 79 GLU A O 1
ATOM 648 N N . MET A 1 80 ? 16.111 -0.001 -8.315 1.00 94.69 80 MET A N 1
ATOM 649 C CA . MET A 1 80 ? 15.540 1.215 -7.726 1.00 94.69 80 MET A CA 1
ATOM 650 C C . MET A 1 80 ? 15.709 1.259 -6.201 1.00 94.69 80 MET A C 1
ATOM 652 O O . MET A 1 80 ? 16.014 2.318 -5.650 1.00 94.69 80 MET A O 1
ATOM 656 N N . LEU A 1 81 ? 15.565 0.120 -5.515 1.00 94.25 81 LEU A N 1
ATOM 657 C CA . LEU A 1 81 ? 15.715 0.028 -4.059 1.00 94.25 81 LEU A CA 1
ATOM 658 C C . LEU A 1 81 ? 17.155 0.247 -3.569 1.00 94.25 81 LEU A C 1
ATOM 660 O O . LEU A 1 81 ? 17.355 0.451 -2.374 1.00 94.25 81 LEU A O 1
ATOM 664 N N . GLN A 1 82 ? 18.156 0.252 -4.457 1.00 92.62 82 GLN A N 1
ATOM 665 C CA . GLN A 1 82 ? 19.527 0.619 -4.078 1.00 92.62 82 GLN A CA 1
ATOM 666 C C . GLN A 1 82 ? 19.693 2.123 -3.832 1.00 92.62 82 GLN A C 1
ATOM 668 O O . GLN A 1 82 ? 20.617 2.536 -3.134 1.00 92.62 82 GLN A O 1
ATOM 673 N N . THR A 1 83 ? 18.827 2.955 -4.418 1.00 91.00 83 THR A N 1
ATOM 674 C CA . THR A 1 83 ? 18.976 4.420 -4.400 1.00 91.00 83 THR A CA 1
ATOM 675 C C . THR A 1 83 ? 17.768 5.156 -3.820 1.00 91.00 83 THR A C 1
ATOM 677 O O . THR A 1 83 ? 17.881 6.332 -3.450 1.00 91.00 83 THR A O 1
ATOM 680 N N . GLN A 1 84 ? 16.618 4.487 -3.719 1.00 92.81 84 GLN A N 1
ATOM 681 C CA . GLN A 1 84 ? 15.340 5.059 -3.299 1.00 92.81 84 GLN A CA 1
ATOM 682 C C . GLN A 1 84 ? 14.643 4.167 -2.272 1.00 92.81 84 GLN A C 1
ATOM 684 O O . GLN A 1 84 ? 14.806 2.947 -2.271 1.00 92.81 84 GLN A O 1
ATOM 689 N N . SER A 1 85 ? 13.821 4.770 -1.410 1.00 94.12 85 SER A N 1
ATOM 690 C CA . SER A 1 85 ? 12.970 3.988 -0.518 1.00 94.12 85 SER A CA 1
ATOM 691 C C . SER A 1 85 ? 11.763 3.421 -1.273 1.00 94.12 85 SER A C 1
ATOM 693 O O . SER A 1 85 ? 11.312 3.977 -2.275 1.00 94.12 85 SER A O 1
ATOM 695 N N . ALA A 1 86 ? 11.180 2.335 -0.759 1.00 94.75 86 ALA A N 1
ATOM 696 C CA . ALA A 1 86 ? 9.955 1.771 -1.329 1.00 94.75 86 ALA A CA 1
ATOM 697 C C . ALA A 1 86 ? 8.802 2.789 -1.374 1.00 94.75 86 ALA A C 1
ATOM 699 O O . ALA A 1 86 ? 8.040 2.810 -2.337 1.00 94.75 86 ALA A O 1
ATOM 700 N N . THR A 1 87 ? 8.695 3.662 -0.367 1.00 95.25 87 THR A N 1
ATOM 701 C CA . THR A 1 87 ? 7.686 4.730 -0.345 1.00 95.25 87 THR A CA 1
ATOM 702 C C . THR A 1 87 ? 7.895 5.730 -1.472 1.00 95.25 87 THR A C 1
ATOM 704 O O . THR A 1 87 ? 6.913 6.106 -2.107 1.00 95.25 87 THR A O 1
ATOM 707 N N . ASP A 1 88 ? 9.135 6.121 -1.773 1.00 95.56 88 ASP A N 1
ATOM 708 C CA . ASP A 1 88 ? 9.415 7.060 -2.868 1.00 95.56 88 ASP A CA 1
ATOM 709 C C . ASP A 1 88 ? 9.004 6.460 -4.216 1.00 95.56 88 ASP A C 1
ATOM 711 O O . ASP A 1 88 ? 8.313 7.105 -5.004 1.00 95.56 88 ASP A O 1
ATOM 715 N N . ILE A 1 89 ? 9.348 5.188 -4.446 1.00 96.31 89 ILE A N 1
ATOM 716 C CA . ILE A 1 89 ? 8.992 4.470 -5.677 1.00 96.31 89 ILE A CA 1
ATOM 717 C C . ILE A 1 89 ? 7.467 4.341 -5.805 1.00 96.31 89 ILE A C 1
ATOM 719 O O . ILE A 1 89 ? 6.907 4.627 -6.863 1.00 96.31 89 ILE A O 1
ATOM 723 N N . LEU A 1 90 ? 6.771 3.943 -4.734 1.00 97.00 90 LEU A N 1
ATOM 724 C CA . LEU A 1 90 ? 5.308 3.824 -4.733 1.00 97.00 90 LEU A CA 1
ATOM 725 C C . LEU A 1 90 ? 4.621 5.178 -4.950 1.00 97.00 90 LEU A C 1
ATOM 727 O O . LEU A 1 90 ? 3.640 5.253 -5.687 1.00 97.00 90 LEU A O 1
ATOM 731 N N . THR A 1 91 ? 5.163 6.249 -4.372 1.00 97.19 91 THR A N 1
ATOM 732 C CA . THR A 1 91 ? 4.667 7.618 -4.572 1.00 97.19 91 THR A CA 1
ATOM 733 C C . THR A 1 91 ? 4.833 8.044 -6.028 1.00 97.19 91 THR A C 1
ATOM 735 O O . THR A 1 91 ? 3.888 8.548 -6.634 1.00 97.19 91 THR A O 1
ATOM 738 N N . ALA A 1 92 ? 5.992 7.770 -6.631 1.00 97.19 92 ALA A N 1
ATOM 739 C CA . ALA A 1 92 ? 6.248 8.063 -8.038 1.00 97.19 92 ALA A CA 1
ATOM 740 C C . ALA A 1 92 ? 5.318 7.267 -8.974 1.00 97.19 92 ALA A C 1
ATOM 742 O O . ALA A 1 92 ? 4.766 7.822 -9.925 1.00 97.19 92 ALA A O 1
ATOM 743 N N . LEU A 1 93 ? 5.068 5.986 -8.673 1.00 97.44 93 LEU A N 1
ATOM 744 C CA . LEU A 1 93 ? 4.095 5.171 -9.406 1.00 97.44 93 LEU A CA 1
ATOM 745 C C . LEU A 1 93 ? 2.676 5.745 -9.304 1.00 97.44 93 LEU A C 1
ATOM 747 O O . LEU A 1 93 ? 1.977 5.815 -10.314 1.00 97.44 93 LEU A O 1
ATOM 751 N N . GLN A 1 94 ? 2.248 6.163 -8.111 1.00 97.56 94 GLN A N 1
ATOM 752 C CA . GLN A 1 94 ? 0.931 6.767 -7.903 1.00 97.56 94 GLN A CA 1
ATOM 753 C C . GLN A 1 94 ? 0.776 8.073 -8.679 1.00 97.56 94 GLN A C 1
ATOM 755 O O . GLN A 1 94 ? -0.219 8.246 -9.380 1.00 97.56 94 GLN A O 1
ATOM 760 N N . GLN A 1 95 ? 1.773 8.956 -8.597 1.00 97.19 95 GLN A N 1
ATOM 761 C CA . GLN A 1 95 ? 1.801 10.219 -9.330 1.00 97.19 95 GLN A CA 1
ATOM 762 C C . GLN A 1 95 ? 1.698 9.970 -10.839 1.00 97.19 95 GLN A C 1
ATOM 764 O O . GLN A 1 95 ? 0.880 10.585 -11.523 1.00 97.19 95 GLN A O 1
ATOM 769 N N . LYS A 1 96 ? 2.441 8.984 -11.357 1.00 97.44 96 LYS A N 1
ATOM 770 C CA . LYS A 1 96 ? 2.377 8.631 -12.777 1.00 97.44 96 LYS A CA 1
ATOM 771 C C . LYS A 1 96 ? 1.013 8.082 -13.194 1.00 97.44 96 LYS A C 1
ATOM 773 O O . LYS A 1 96 ? 0.533 8.372 -14.287 1.00 97.44 96 LYS A O 1
ATOM 778 N N . HIS A 1 97 ? 0.371 7.295 -12.332 1.00 97.44 97 HIS A N 1
ATOM 779 C CA . HIS A 1 97 ? -1.000 6.831 -12.551 1.00 97.44 97 HIS A CA 1
ATOM 780 C C . HIS A 1 97 ? -1.997 7.992 -12.588 1.00 97.44 97 HIS A C 1
ATOM 782 O O . HIS A 1 97 ? -2.846 8.013 -13.474 1.00 97.44 97 HIS A O 1
ATOM 788 N N . GLN A 1 98 ? -1.865 8.978 -11.696 1.00 96.56 98 GLN A N 1
ATOM 789 C CA . GLN A 1 98 ? -2.711 10.177 -11.691 1.00 96.56 98 GLN A CA 1
ATOM 790 C C . GLN A 1 98 ? -2.541 11.001 -12.973 1.00 96.56 98 GLN A C 1
ATOM 792 O O . GLN A 1 98 ? -3.536 11.361 -13.598 1.00 96.56 98 GLN A O 1
ATOM 797 N N . GLU A 1 99 ? -1.301 11.230 -13.412 1.00 96.88 99 GLU A N 1
ATOM 798 C CA . GLU A 1 99 ? -0.990 11.943 -14.663 1.00 96.88 99 GLU A CA 1
ATOM 799 C C . GLU A 1 99 ? -1.592 11.265 -15.900 1.00 96.88 99 GLU A C 1
ATOM 801 O O . GLU A 1 99 ? -2.051 11.934 -16.823 1.00 96.88 99 GLU A O 1
ATOM 806 N N . LEU A 1 100 ? -1.596 9.930 -15.922 1.00 96.56 100 LEU A N 1
ATOM 807 C CA . LEU A 1 100 ? -2.110 9.133 -17.037 1.00 96.56 100 LEU A CA 1
ATOM 808 C C . LEU A 1 100 ? -3.608 8.807 -16.919 1.00 96.56 100 LEU A C 1
ATOM 810 O O . LEU A 1 100 ? -4.166 8.200 -17.838 1.00 96.56 100 LEU A O 1
ATOM 814 N N . GLY A 1 101 ? -4.254 9.163 -15.804 1.00 96.25 101 GLY A N 1
ATOM 815 C CA . GLY A 1 101 ? -5.642 8.800 -15.508 1.00 96.25 101 GLY A CA 1
ATOM 816 C C . GLY A 1 101 ? -5.861 7.288 -15.380 1.00 96.25 101 GLY A C 1
ATOM 817 O O . GLY A 1 101 ? -6.887 6.771 -15.819 1.00 96.25 101 GLY A O 1
ATOM 818 N N . TYR A 1 102 ? -4.879 6.552 -14.854 1.00 96.81 102 TYR A N 1
ATOM 819 C CA . TYR A 1 102 ? -4.947 5.101 -14.679 1.00 96.81 102 TYR A CA 1
ATOM 820 C C . TYR A 1 102 ? -5.436 4.719 -13.281 1.00 96.81 102 TYR A C 1
ATOM 822 O O . TYR A 1 102 ? -5.064 5.316 -12.274 1.00 96.81 102 TYR A O 1
ATOM 830 N N . GLU A 1 103 ? -6.264 3.677 -13.225 1.00 93.81 103 GLU A N 1
ATOM 831 C CA . GLU A 1 103 ? -6.754 3.121 -11.969 1.00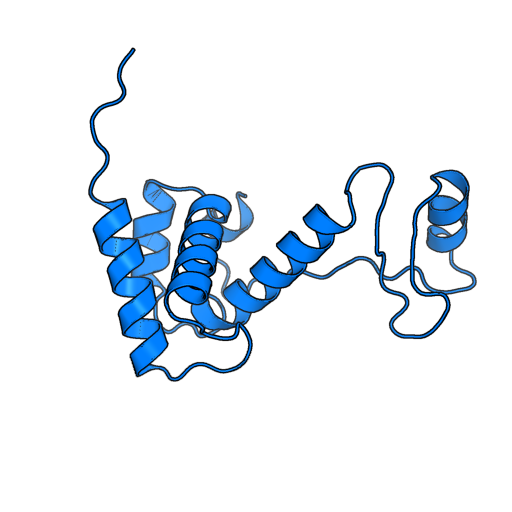 93.81 103 GLU A CA 1
ATOM 832 C C . GLU A 1 103 ? -5.776 2.097 -11.376 1.00 93.81 103 GLU A C 1
ATOM 834 O O . GLU A 1 103 ? -5.099 1.349 -12.085 1.00 93.81 103 GLU A O 1
ATOM 839 N N . LEU A 1 104 ? -5.769 1.988 -10.044 1.00 94.00 104 LEU A N 1
ATOM 840 C CA . LEU A 1 104 ? -4.821 1.146 -9.303 1.00 94.00 104 LEU A CA 1
ATOM 841 C C . LEU A 1 104 ? -5.221 -0.339 -9.191 1.00 94.00 104 LEU A C 1
ATOM 843 O O . LEU A 1 104 ? -4.601 -1.074 -8.429 1.00 94.00 104 LEU A O 1
ATOM 847 N N . HIS A 1 105 ? -6.255 -0.799 -9.899 1.00 82.00 105 HIS A N 1
ATOM 848 C CA . HIS A 1 105 ? -6.776 -2.166 -9.748 1.00 82.00 105 HIS A CA 1
ATOM 849 C C . HIS A 1 105 ? -6.730 -3.009 -11.035 1.00 82.00 105 HIS A C 1
ATOM 851 O O . HIS A 1 105 ? -6.633 -4.232 -10.943 1.00 82.00 105 HIS A O 1
ATOM 857 N N . SER A 1 106 ? -6.705 -2.380 -12.218 1.00 84.50 106 SER A N 1
ATOM 858 C CA . SER A 1 106 ? -6.707 -3.074 -13.514 1.00 84.50 106 SER A CA 1
ATOM 859 C C . SER A 1 106 ? -5.880 -2.325 -14.559 1.00 84.50 106 SER A C 1
ATOM 861 O O . SER A 1 106 ? -6.338 -1.364 -15.170 1.00 84.50 106 SER A O 1
ATOM 863 N N . LEU A 1 107 ? -4.657 -2.796 -14.813 1.00 94.06 107 LEU A N 1
ATOM 864 C CA . LEU A 1 107 ? -3.785 -2.244 -15.852 1.00 94.06 107 LEU A CA 1
ATOM 865 C C . LEU A 1 107 ? -3.232 -3.365 -16.739 1.00 94.06 107 LEU A C 1
ATOM 867 O O . LEU A 1 107 ? -2.966 -4.461 -16.251 1.00 94.06 107 LEU A O 1
ATOM 871 N N . SER A 1 108 ? -3.053 -3.130 -18.042 1.00 95.44 108 SER A N 1
ATOM 872 C CA . SER A 1 108 ? -2.434 -4.130 -18.925 1.00 95.44 108 SER A CA 1
ATOM 873 C C . SER A 1 108 ? -0.931 -4.242 -18.657 1.00 95.44 108 SER A C 1
ATOM 875 O O . SER A 1 108 ? -0.298 -3.278 -18.223 1.00 95.44 108 SER A O 1
ATOM 877 N N . LYS A 1 109 ? -0.331 -5.400 -18.964 1.00 95.62 109 LYS A N 1
ATOM 878 C CA . LYS A 1 109 ? 1.124 -5.601 -18.832 1.00 95.62 109 LYS A CA 1
ATOM 879 C C . LYS A 1 109 ? 1.925 -4.560 -19.619 1.00 95.62 109 LYS A C 1
ATOM 881 O O . LYS A 1 109 ? 2.883 -4.007 -19.099 1.00 95.62 109 LYS A O 1
ATOM 886 N N . ALA A 1 110 ? 1.492 -4.234 -20.839 1.00 96.50 110 ALA A N 1
ATOM 887 C CA . ALA A 1 110 ? 2.147 -3.219 -21.665 1.00 96.50 110 ALA A CA 1
ATOM 888 C C . ALA A 1 110 ? 2.154 -1.835 -20.992 1.00 96.50 110 ALA A C 1
ATOM 890 O O . ALA A 1 110 ? 3.191 -1.177 -20.950 1.00 96.50 110 ALA A O 1
ATOM 891 N N . LYS A 1 111 ? 1.023 -1.421 -20.405 1.00 96.94 111 LYS A N 1
ATOM 892 C CA . LYS A 1 111 ? 0.930 -0.157 -19.664 1.00 96.94 111 LYS A CA 1
ATOM 893 C C . LYS A 1 111 ? 1.773 -0.180 -18.383 1.00 96.94 111 LYS A C 1
ATOM 895 O O . LYS A 1 111 ? 2.477 0.789 -18.125 1.00 96.94 111 LYS A O 1
ATOM 900 N N . ARG A 1 112 ? 1.770 -1.285 -17.621 1.00 97.19 112 ARG A N 1
ATOM 901 C CA . ARG A 1 112 ? 2.654 -1.447 -16.448 1.00 97.19 112 ARG A CA 1
ATOM 902 C C . ARG A 1 112 ? 4.129 -1.319 -16.823 1.00 97.19 112 ARG A C 1
ATOM 904 O O . ARG A 1 112 ? 4.849 -0.577 -16.167 1.00 97.19 112 ARG A O 1
ATOM 911 N N . ASN A 1 113 ? 4.552 -1.999 -17.890 1.00 96.81 113 ASN A N 1
ATOM 912 C CA . ASN A 1 113 ? 5.924 -1.937 -18.390 1.00 96.81 113 ASN A CA 1
ATOM 913 C C . ASN A 1 113 ? 6.333 -0.499 -18.727 1.00 96.81 113 ASN A C 1
ATOM 915 O O . ASN A 1 113 ? 7.412 -0.073 -18.334 1.00 96.81 113 ASN A O 1
ATOM 919 N N . ALA A 1 114 ? 5.470 0.246 -19.424 1.00 96.31 114 ALA A N 1
ATOM 920 C CA . ALA A 1 114 ? 5.743 1.636 -19.775 1.00 96.31 114 ALA A CA 1
ATOM 921 C C . ALA A 1 114 ? 5.886 2.526 -18.531 1.00 96.31 114 ALA A C 1
ATOM 923 O O . ALA A 1 114 ? 6.823 3.315 -18.451 1.00 96.31 114 ALA A O 1
ATOM 924 N N . VAL A 1 115 ? 4.993 2.369 -17.546 1.00 97.06 115 VAL A N 1
ATOM 925 C CA . VAL A 1 115 ? 5.032 3.157 -16.307 1.00 97.06 115 VAL A CA 1
ATOM 926 C C . VAL A 1 115 ? 6.290 2.856 -15.497 1.00 97.06 115 VAL A C 1
ATOM 928 O O . VAL A 1 115 ? 7.017 3.780 -15.151 1.00 97.06 115 VAL A O 1
ATOM 931 N N . ILE A 1 116 ? 6.583 1.586 -15.204 1.00 96.12 116 ILE A N 1
ATOM 932 C CA . ILE A 1 116 ? 7.715 1.253 -14.329 1.00 96.12 116 ILE A CA 1
ATOM 933 C C . ILE A 1 116 ? 9.071 1.554 -14.982 1.00 96.12 116 ILE A C 1
ATOM 935 O O . ILE A 1 116 ? 10.000 1.960 -14.288 1.00 96.12 116 ILE A O 1
ATOM 939 N N . ALA A 1 117 ? 9.178 1.432 -16.311 1.00 95.38 117 ALA A N 1
ATOM 940 C CA . ALA A 1 117 ? 10.379 1.828 -17.040 1.00 95.38 117 ALA A CA 1
ATOM 941 C C . ALA A 1 117 ? 10.651 3.338 -16.917 1.00 95.38 117 ALA A C 1
ATOM 943 O O . ALA A 1 117 ? 11.797 3.730 -16.707 1.00 95.38 117 ALA A O 1
ATOM 944 N N . ASP A 1 118 ? 9.609 4.175 -16.990 1.00 94.19 118 ASP A N 1
ATOM 945 C CA . ASP A 1 118 ? 9.734 5.628 -16.813 1.00 94.19 118 ASP A CA 1
ATOM 946 C C . ASP A 1 118 ? 10.234 5.987 -15.403 1.00 94.19 118 ASP A C 1
ATOM 948 O O . ASP A 1 118 ? 11.172 6.773 -15.253 1.00 94.19 118 ASP A O 1
ATOM 952 N N . ILE A 1 119 ? 9.693 5.329 -14.368 1.00 92.75 119 ILE A N 1
ATOM 953 C CA . ILE A 1 119 ? 10.148 5.519 -12.980 1.00 92.75 119 ILE A CA 1
ATOM 954 C C . ILE A 1 119 ? 11.611 5.088 -12.805 1.00 92.75 119 ILE A C 1
ATOM 956 O O . ILE A 1 119 ? 12.393 5.800 -12.173 1.00 92.75 119 ILE A O 1
ATOM 960 N N . CYS A 1 120 ? 12.005 3.956 -13.396 1.00 88.94 120 CYS A N 1
ATOM 961 C CA . CYS A 1 120 ? 13.374 3.447 -13.312 1.00 88.94 120 CYS A CA 1
ATOM 962 C C . CYS A 1 120 ? 14.386 4.424 -13.940 1.00 88.94 120 CYS A C 1
ATOM 964 O O . CYS A 1 120 ? 15.426 4.712 -13.347 1.00 88.94 120 CYS A O 1
ATOM 966 N N . VAL A 1 121 ? 14.062 5.001 -15.105 1.00 83.19 121 VAL A N 1
ATOM 967 C CA . VAL A 1 121 ? 14.919 5.992 -15.784 1.00 83.19 121 VAL A CA 1
ATOM 968 C C . VAL A 1 121 ? 15.006 7.300 -14.994 1.00 83.19 121 VAL A C 1
ATOM 970 O O . VAL A 1 121 ? 16.089 7.883 -14.889 1.00 83.19 121 VAL A O 1
ATOM 973 N N . ALA A 1 122 ? 13.892 7.762 -14.422 1.00 74.62 122 ALA A N 1
ATOM 974 C CA . ALA A 1 122 ? 13.869 8.960 -13.587 1.00 74.62 122 ALA A CA 1
ATOM 975 C C . ALA A 1 122 ? 14.715 8.787 -12.310 1.00 74.62 122 ALA A C 1
ATOM 977 O O . ALA A 1 122 ? 15.445 9.703 -11.929 1.00 74.62 122 ALA A O 1
ATOM 978 N N . GLY A 1 123 ? 14.694 7.595 -11.702 1.00 62.94 123 GLY A N 1
ATOM 979 C CA . GLY A 1 123 ? 15.479 7.255 -10.510 1.00 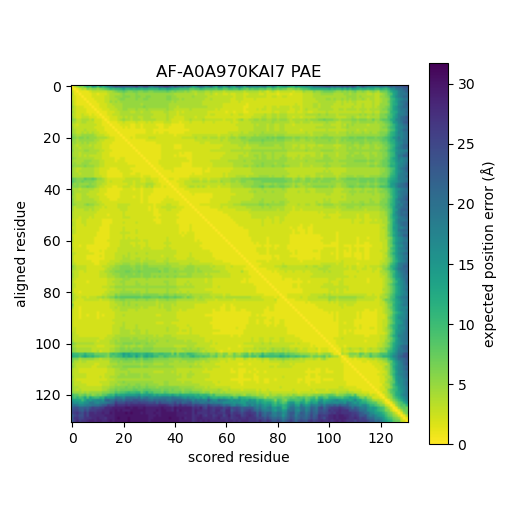62.94 123 GLY A CA 1
ATOM 980 C C . GLY A 1 123 ? 17.000 7.276 -10.707 1.00 62.94 123 GLY A C 1
ATOM 981 O O . GLY A 1 123 ? 17.735 7.554 -9.761 1.00 62.94 123 GLY A O 1
ATOM 982 N N . GLY A 1 124 ? 17.482 7.053 -11.936 1.00 57.34 124 GLY A N 1
ATOM 983 C CA . GLY A 1 124 ? 18.908 7.114 -12.288 1.00 57.34 124 GLY A CA 1
ATOM 984 C C . GLY A 1 124 ? 19.474 8.533 -12.452 1.00 57.34 124 GLY A C 1
ATOM 985 O O . GLY A 1 124 ? 20.690 8.708 -12.526 1.00 57.34 124 GLY A O 1
ATOM 986 N N . ARG A 1 125 ? 18.623 9.570 -12.497 1.00 49.34 125 ARG A N 1
ATOM 987 C CA . ARG A 1 125 ? 19.034 10.980 -12.603 1.00 49.34 125 ARG A CA 1
ATOM 988 C C . ARG A 1 125 ? 18.742 11.721 -11.298 1.00 49.34 125 ARG A C 1
ATOM 990 O O . ARG A 1 125 ? 17.736 12.415 -11.197 1.00 49.34 125 ARG A O 1
ATOM 997 N N . ARG A 1 126 ? 19.639 11.664 -10.309 1.00 49.47 126 ARG A N 1
ATOM 998 C CA . ARG A 1 126 ? 19.642 12.693 -9.251 1.00 49.47 126 ARG A CA 1
ATOM 999 C C . ARG A 1 126 ? 20.532 13.874 -9.662 1.00 49.47 126 ARG A C 1
ATOM 1001 O O . ARG A 1 126 ? 21.690 13.649 -10.012 1.00 49.47 126 ARG A O 1
ATOM 1008 N N . PRO A 1 127 ? 20.053 15.130 -9.584 1.00 40.00 127 PRO A N 1
ATOM 1009 C CA . PRO A 1 127 ? 20.939 16.280 -9.507 1.00 40.00 127 PRO A CA 1
ATOM 1010 C C . PRO A 1 127 ? 21.656 16.256 -8.152 1.00 40.00 127 PRO A C 1
ATOM 1012 O O . PRO A 1 127 ? 21.039 15.974 -7.124 1.00 40.00 127 PRO A O 1
ATOM 1015 N N . SER A 1 128 ? 22.961 16.537 -8.157 1.00 35.53 128 SER A N 1
ATOM 1016 C CA . SER A 1 128 ? 23.777 16.680 -6.950 1.00 35.53 128 SER A CA 1
ATOM 1017 C C . SER A 1 128 ? 23.071 17.530 -5.896 1.00 35.53 128 SER A C 1
ATOM 1019 O O . SER A 1 128 ? 22.641 18.650 -6.178 1.00 35.53 128 SER A O 1
ATOM 1021 N N . ALA A 1 129 ? 22.988 16.993 -4.678 1.00 37.38 129 ALA A N 1
ATOM 1022 C CA . ALA A 1 129 ? 22.514 17.704 -3.502 1.00 37.38 129 ALA A CA 1
ATOM 1023 C C . ALA A 1 129 ? 23.220 19.066 -3.387 1.00 37.38 129 ALA A C 1
ATOM 1025 O O . ALA A 1 129 ? 24.452 19.135 -3.339 1.00 37.38 129 ALA A O 1
ATOM 1026 N N . LYS A 1 130 ? 22.445 20.155 -3.349 1.00 34.94 130 LYS A N 1
ATOM 1027 C CA . LYS A 1 130 ? 22.955 21.431 -2.847 1.00 34.94 130 LYS A CA 1
ATOM 1028 C C . LYS A 1 130 ? 22.943 21.372 -1.319 1.00 34.94 130 LYS A C 1
ATOM 1030 O O . LYS A 1 130 ? 21.937 20.986 -0.730 1.00 34.94 130 LYS A O 1
ATOM 1035 N N . LYS A 1 131 ? 24.118 21.681 -0.769 1.00 34.25 131 LYS A N 1
ATOM 1036 C CA . LYS A 1 131 ? 24.437 21.884 0.648 1.00 34.25 131 LYS A CA 1
ATOM 1037 C C . LYS A 1 131 ? 23.566 22.953 1.292 1.00 34.25 131 LYS A C 1
ATOM 1039 O O . LYS A 1 131 ? 23.196 23.898 0.558 1.00 34.25 131 LYS A O 1
#

Secondary structure (DSSP, 8-state):
--TGGG--S-------B--TTSHHHHHHHHTT-EE-SSTT-BEEE-SS--HHHHHHHHHHHHHIIIIITT-TTHHHHHHHTTTS-HHHHHHHHHHHHHHHT--SS---HHHHHHHHHHHHHHHT-------

Solvent-accessible surface area (backbone atoms only — not comparable to full-atom values): 7887 Å² total; per-residue (Å²): 114,60,69,67,76,68,64,59,86,64,73,88,68,81,76,58,61,48,49,85,98,37,75,59,37,54,51,35,59,77,54,65,38,41,59,39,94,52,90,85,13,40,55,47,29,48,86,88,39,52,49,67,55,51,51,52,51,51,51,46,32,33,44,33,52,66,52,53,56,58,63,82,46,58,67,60,52,57,58,47,56,76,80,42,52,55,64,57,54,50,50,52,52,51,52,52,26,62,78,69,72,53,63,67,85,73,75,55,70,71,58,48,52,54,51,54,51,52,52,55,57,54,69,75,62,73,78,80,82,81,128